Protein AF-A0A9E2V1C9-F1 (afdb_monomer)

Mean predicted aligned error: 8.54 Å

Sequence (143 aa):
TAHLMVFYSFIGLFIVTNIFFVVLYVFQIHGPYSQLNPVKWLANVSGVALIIGSILMIKNRMARTDQSTSYKDLYLLGLVLGLGLTGMLTEMTRLAGAAGLSYILYFVHLVFVFNLFAFLPFSKLAHLVYRTVAMAYAEYANR

Structure (mmCIF, N/CA/C/O backbone):
data_AF-A0A9E2V1C9-F1
#
_entry.id   AF-A0A9E2V1C9-F1
#
loop_
_atom_site.group_PDB
_atom_site.id
_atom_site.type_symbol
_atom_site.label_atom_id
_atom_site.label_alt_id
_atom_site.label_comp_id
_atom_site.label_asym_id
_atom_site.label_entity_id
_atom_site.label_seq_id
_atom_site.pdbx_PDB_ins_code
_atom_site.Cartn_x
_atom_site.Cartn_y
_atom_site.Cartn_z
_atom_site.occupancy
_atom_site.B_iso_or_equiv
_atom_site.auth_seq_id
_atom_site.auth_comp_id
_atom_site.auth_asym_id
_atom_site.auth_atom_id
_atom_site.pdbx_PDB_model_num
ATOM 1 N N . THR A 1 1 ? -18.806 -2.940 7.109 1.00 64.94 1 THR A N 1
ATOM 2 C CA . THR A 1 1 ? -18.498 -2.718 5.679 1.00 64.94 1 THR A CA 1
ATOM 3 C C . THR A 1 1 ? -17.095 -2.150 5.475 1.00 64.94 1 THR A C 1
ATOM 5 O O . THR A 1 1 ? -16.290 -2.844 4.876 1.00 64.94 1 THR A O 1
ATOM 8 N N . ALA A 1 2 ? -16.738 -0.984 6.036 1.00 74.19 2 ALA A N 1
ATOM 9 C CA . ALA A 1 2 ? -15.405 -0.369 5.857 1.00 74.19 2 ALA A CA 1
ATOM 10 C C . ALA A 1 2 ? -14.214 -1.259 6.290 1.00 74.19 2 ALA A C 1
ATOM 12 O O . ALA A 1 2 ? -13.221 -1.346 5.580 1.00 74.19 2 ALA A O 1
ATOM 13 N N . HIS A 1 3 ? -14.348 -1.996 7.400 1.00 75.31 3 HIS A N 1
ATOM 14 C CA . HIS A 1 3 ? -13.335 -2.965 7.842 1.00 75.31 3 HIS A CA 1
ATOM 15 C C . HIS A 1 3 ? -13.052 -4.073 6.812 1.00 75.31 3 HIS A C 1
ATOM 17 O O . HIS A 1 3 ? -11.898 -4.431 6.601 1.00 75.31 3 HIS A O 1
ATOM 23 N N . LEU A 1 4 ? -14.095 -4.606 6.165 1.00 78.56 4 LEU A N 1
ATOM 24 C CA . LEU A 1 4 ? -13.952 -5.657 5.151 1.00 78.56 4 LEU A CA 1
ATOM 25 C C . LEU A 1 4 ? -13.293 -5.114 3.882 1.00 78.56 4 LEU A C 1
ATOM 27 O O . LEU A 1 4 ? -12.480 -5.804 3.283 1.00 78.56 4 LEU A O 1
ATOM 31 N N . MET A 1 5 ? -13.592 -3.867 3.509 1.00 82.44 5 MET A N 1
ATOM 32 C CA . MET A 1 5 ? -12.944 -3.200 2.378 1.00 82.44 5 MET A CA 1
ATOM 33 C C . MET A 1 5 ? -11.428 -3.099 2.591 1.00 82.44 5 MET A C 1
ATOM 35 O O . MET A 1 5 ? -10.671 -3.528 1.729 1.00 82.44 5 MET A O 1
ATOM 39 N N . VAL A 1 6 ? -10.984 -2.640 3.768 1.00 84.06 6 VAL A N 1
ATOM 40 C CA . VAL A 1 6 ? -9.551 -2.593 4.116 1.00 84.06 6 VAL A CA 1
ATOM 41 C C . VAL A 1 6 ? -8.929 -3.993 4.115 1.00 84.06 6 VAL A C 1
ATOM 43 O O . VAL A 1 6 ? -7.837 -4.179 3.585 1.00 84.06 6 VAL A O 1
ATOM 46 N N . PHE A 1 7 ? -9.627 -4.993 4.660 1.00 82.44 7 PHE A N 1
ATOM 47 C CA . PHE A 1 7 ? -9.146 -6.376 4.692 1.00 82.44 7 PHE A CA 1
ATOM 48 C C . PHE A 1 7 ? -8.938 -6.968 3.288 1.00 82.44 7 PHE A C 1
ATOM 50 O O . PHE A 1 7 ? -7.858 -7.480 2.993 1.00 82.44 7 PHE A O 1
ATOM 57 N N . TYR A 1 8 ? -9.928 -6.853 2.399 1.00 84.19 8 TYR A N 1
ATOM 58 C CA . TYR A 1 8 ? -9.803 -7.343 1.024 1.00 84.19 8 TYR A CA 1
ATOM 59 C C . TYR A 1 8 ? -8.768 -6.559 0.217 1.00 84.19 8 TYR A C 1
ATOM 61 O O . TYR A 1 8 ? -8.034 -7.162 -0.564 1.00 84.19 8 TYR A O 1
ATOM 69 N N . SER A 1 9 ? -8.638 -5.250 0.450 1.00 87.00 9 SER A N 1
ATOM 70 C CA . SER A 1 9 ? -7.554 -4.452 -0.125 1.00 87.00 9 SER A CA 1
ATOM 71 C C . SER A 1 9 ? -6.175 -4.970 0.272 1.00 87.00 9 SER A C 1
ATOM 73 O O . SER A 1 9 ? -5.302 -5.077 -0.586 1.00 87.00 9 SER A O 1
ATOM 75 N N . PHE A 1 10 ? -5.971 -5.332 1.543 1.00 84.56 10 PHE A N 1
ATOM 76 C CA . PHE A 1 10 ? -4.707 -5.919 1.993 1.00 84.56 10 PHE A CA 1
ATOM 77 C C . PHE A 1 10 ? -4.407 -7.249 1.308 1.00 84.56 10 PHE A C 1
ATOM 79 O O . PHE A 1 10 ? -3.278 -7.458 0.873 1.00 84.56 10 PHE A O 1
ATOM 86 N N . ILE A 1 11 ? -5.406 -8.123 1.170 1.00 86.62 11 ILE A N 1
ATOM 87 C CA . ILE A 1 11 ? -5.241 -9.400 0.463 1.00 86.62 11 ILE A CA 1
ATOM 88 C C . ILE A 1 11 ? -4.879 -9.152 -1.006 1.00 86.62 11 ILE A C 1
ATOM 90 O O . ILE A 1 11 ? -3.919 -9.738 -1.504 1.00 86.62 11 ILE A O 1
ATOM 94 N N . GLY A 1 12 ? -5.598 -8.256 -1.688 1.00 86.50 12 GLY A N 1
ATOM 95 C CA . GLY A 1 12 ? -5.327 -7.908 -3.084 1.00 86.50 12 GLY A CA 1
ATOM 96 C C . GLY A 1 12 ? -3.914 -7.355 -3.284 1.00 86.50 12 GLY A C 1
ATOM 97 O O . GLY A 1 12 ? -3.170 -7.849 -4.129 1.00 86.50 12 GLY A O 1
ATOM 98 N N . LEU A 1 13 ? -3.500 -6.390 -2.456 1.00 87.38 13 LEU A N 1
ATOM 99 C CA . LEU A 1 13 ? -2.154 -5.804 -2.503 1.00 87.38 13 LEU A CA 1
ATOM 100 C C . LEU A 1 13 ? -1.055 -6.815 -2.145 1.00 87.38 13 LEU A C 1
ATOM 102 O O . LEU A 1 13 ? 0.027 -6.780 -2.737 1.00 87.38 13 LEU A O 1
ATOM 106 N N . PHE A 1 14 ? -1.329 -7.740 -1.221 1.00 86.81 14 PHE A N 1
ATOM 107 C CA . PHE A 1 14 ? -0.407 -8.821 -0.879 1.00 86.81 14 PHE A CA 1
ATOM 108 C C . PHE A 1 14 ? -0.208 -9.774 -2.061 1.00 86.81 14 PHE A C 1
ATOM 110 O O . PHE A 1 14 ? 0.933 -10.073 -2.417 1.00 86.81 14 PHE A O 1
ATOM 117 N N . ILE A 1 15 ? -1.289 -10.202 -2.720 1.00 89.19 15 ILE A N 1
ATOM 118 C CA . ILE A 1 15 ? -1.219 -11.060 -3.912 1.00 89.19 15 ILE A CA 1
ATOM 119 C C . ILE A 1 15 ? -0.412 -10.371 -5.014 1.00 89.19 15 ILE A C 1
ATOM 121 O O . ILE A 1 15 ? 0.514 -10.968 -5.559 1.00 89.19 15 ILE A O 1
ATOM 125 N N . VAL A 1 16 ? -0.709 -9.102 -5.306 1.00 89.62 16 VAL A N 1
ATOM 126 C CA . VAL A 1 16 ? 0.001 -8.349 -6.348 1.00 89.62 16 VAL A CA 1
ATOM 127 C C . VAL A 1 16 ? 1.498 -8.238 -6.042 1.00 89.62 16 VAL A C 1
ATOM 129 O O . VAL A 1 16 ? 2.321 -8.489 -6.923 1.00 89.62 16 VAL A O 1
ATOM 132 N N . THR A 1 17 ? 1.861 -7.929 -4.794 1.00 87.25 17 THR A N 1
ATOM 133 C CA . THR A 1 17 ? 3.269 -7.854 -4.371 1.00 87.25 17 THR A CA 1
ATOM 134 C C . THR A 1 17 ? 3.989 -9.188 -4.576 1.00 87.25 17 THR A C 1
ATOM 136 O O . THR A 1 17 ? 5.089 -9.206 -5.125 1.00 87.25 17 THR A O 1
ATOM 139 N N . ASN A 1 18 ? 3.364 -10.310 -4.204 1.00 86.88 18 ASN A N 1
ATOM 140 C CA . ASN A 1 18 ? 3.955 -11.639 -4.385 1.00 86.88 18 ASN A CA 1
ATOM 141 C C . ASN A 1 18 ? 4.101 -12.017 -5.865 1.00 86.88 18 ASN A C 1
ATOM 143 O O . ASN A 1 18 ? 5.130 -12.566 -6.252 1.00 86.88 18 ASN A O 1
ATOM 147 N N . ILE A 1 19 ? 3.117 -11.688 -6.708 1.00 87.69 19 ILE A N 1
ATOM 148 C CA . ILE A 1 19 ? 3.214 -11.923 -8.155 1.00 87.69 19 ILE A CA 1
ATOM 149 C C . ILE A 1 19 ? 4.409 -11.158 -8.728 1.00 87.69 19 ILE A C 1
ATOM 151 O O . ILE A 1 19 ? 5.246 -11.756 -9.399 1.00 87.69 19 ILE A O 1
ATOM 155 N N . PHE A 1 20 ? 4.538 -9.859 -8.437 1.00 85.75 20 PHE A N 1
ATOM 156 C CA . PHE A 1 20 ? 5.672 -9.075 -8.935 1.00 85.75 20 PHE A CA 1
ATOM 157 C C . PHE A 1 20 ? 7.011 -9.529 -8.358 1.00 85.75 20 PHE A C 1
ATOM 159 O O . PHE A 1 20 ? 8.009 -9.488 -9.073 1.00 85.75 20 PHE A O 1
ATOM 166 N N . PHE A 1 21 ? 7.039 -10.002 -7.111 1.00 85.94 21 PHE A N 1
ATOM 167 C CA . PHE A 1 21 ? 8.231 -10.601 -6.519 1.00 85.94 21 PHE A CA 1
ATOM 168 C C . PHE A 1 21 ? 8.677 -11.841 -7.305 1.00 85.94 21 PHE A C 1
ATOM 170 O O . PHE A 1 21 ? 9.831 -11.926 -7.718 1.00 85.94 21 PHE A O 1
ATOM 177 N N . VAL A 1 22 ? 7.760 -12.770 -7.589 1.00 87.00 22 VAL A N 1
ATOM 178 C CA . VAL A 1 22 ? 8.062 -13.970 -8.385 1.00 87.00 22 VAL A CA 1
ATOM 179 C C . VAL A 1 22 ? 8.474 -13.595 -9.810 1.00 87.00 22 VAL A C 1
ATOM 181 O O . VAL A 1 22 ? 9.468 -14.106 -10.317 1.00 87.00 22 VAL A O 1
ATOM 184 N N . VAL A 1 23 ? 7.766 -12.673 -10.462 1.00 86.94 23 VAL A N 1
ATOM 185 C CA . VAL A 1 23 ? 8.097 -12.238 -11.830 1.00 86.94 23 VAL A CA 1
ATOM 186 C C . VAL A 1 23 ? 9.486 -11.596 -11.904 1.00 86.94 23 VAL A C 1
ATOM 188 O O . VAL A 1 23 ? 10.243 -11.875 -12.835 1.00 86.94 23 VAL A O 1
ATOM 191 N N . LEU A 1 24 ? 9.854 -10.794 -10.905 1.00 86.56 24 LEU A N 1
ATOM 192 C CA . LEU A 1 24 ? 11.145 -10.115 -10.876 1.00 86.56 24 LEU A CA 1
ATOM 193 C C . LEU A 1 24 ? 12.292 -11.071 -10.528 1.00 86.56 24 LEU A C 1
ATOM 195 O O . LEU A 1 24 ? 13.303 -11.071 -11.219 1.00 86.56 24 LEU A O 1
ATOM 199 N N . TYR A 1 25 ? 12.145 -11.903 -9.493 1.00 85.12 25 TYR A N 1
ATOM 200 C CA . TYR A 1 25 ? 13.244 -12.742 -8.998 1.00 85.12 25 TYR A CA 1
ATOM 201 C C . TYR A 1 25 ? 13.320 -14.130 -9.642 1.00 85.12 25 TYR A C 1
ATOM 203 O O . TYR A 1 25 ? 14.417 -14.659 -9.801 1.00 85.12 25 TYR A O 1
ATOM 211 N N . VAL A 1 26 ? 12.195 -14.730 -10.035 1.00 88.12 26 VAL A N 1
ATOM 212 C CA . VAL A 1 26 ? 12.178 -16.063 -10.667 1.00 88.12 26 VAL A CA 1
ATOM 213 C C . VAL A 1 26 ? 12.262 -15.935 -12.181 1.00 88.12 26 VAL A C 1
ATOM 215 O O . VAL A 1 26 ? 13.120 -16.550 -12.804 1.00 88.12 26 VAL A O 1
ATOM 218 N N . PHE A 1 27 ? 11.401 -15.106 -12.774 1.00 84.81 27 PHE A N 1
ATOM 219 C CA . PHE A 1 27 ? 11.349 -14.946 -14.230 1.00 84.81 27 PHE A CA 1
ATOM 220 C C . PHE A 1 27 ? 12.323 -13.890 -14.768 1.00 84.81 27 PHE A C 1
ATOM 222 O O . PHE A 1 27 ? 12.471 -13.783 -15.982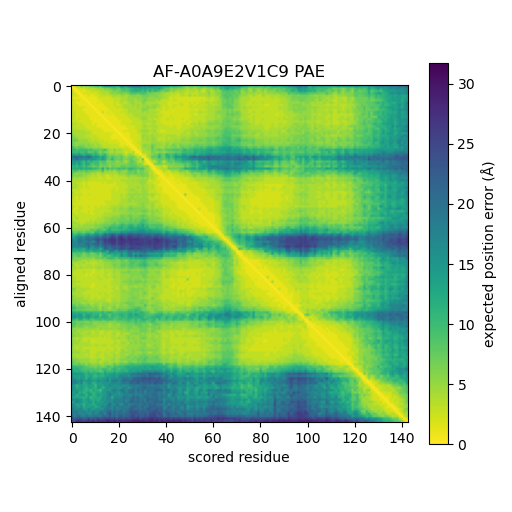 1.00 84.81 27 PHE A O 1
ATOM 229 N N . GLN A 1 28 ? 13.000 -13.132 -13.893 1.00 85.62 28 GLN A N 1
ATOM 230 C CA . GLN A 1 28 ? 13.991 -12.109 -14.265 1.00 85.62 28 GLN A CA 1
ATOM 231 C C . GLN A 1 28 ? 13.434 -11.041 -15.226 1.00 85.62 28 GLN A C 1
ATOM 233 O O . GLN A 1 28 ? 14.176 -10.384 -15.963 1.00 85.62 28 GLN A O 1
ATOM 238 N N . ILE A 1 29 ? 12.113 -10.835 -15.216 1.00 82.69 29 ILE A N 1
ATOM 239 C CA . ILE A 1 29 ? 11.460 -9.800 -16.016 1.00 82.69 29 ILE A CA 1
ATOM 240 C C . ILE A 1 29 ? 11.519 -8.513 -15.203 1.00 82.69 29 ILE A C 1
ATOM 242 O O . ILE A 1 29 ? 10.804 -8.332 -14.220 1.00 82.69 29 ILE A O 1
ATOM 246 N N . HIS A 1 30 ? 12.409 -7.617 -15.609 1.00 77.69 30 HIS A N 1
ATOM 247 C CA . HIS A 1 30 ? 12.607 -6.345 -14.934 1.00 77.69 30 HIS A CA 1
ATOM 248 C C . HIS A 1 30 ? 11.574 -5.321 -15.420 1.00 77.69 30 HIS A C 1
ATOM 250 O O . HIS A 1 30 ? 11.181 -5.305 -16.587 1.00 77.69 30 HIS A O 1
ATOM 256 N N . GLY A 1 31 ? 11.116 -4.456 -14.510 1.00 67.50 31 GLY A N 1
ATOM 257 C CA . GLY A 1 31 ? 10.256 -3.330 -14.872 1.00 67.50 31 GLY A CA 1
ATOM 258 C C . GLY A 1 31 ? 10.968 -2.353 -15.823 1.00 67.50 31 GLY A C 1
ATOM 259 O O . GLY A 1 31 ? 12.197 -2.334 -15.868 1.00 67.50 31 GLY A O 1
ATOM 260 N N . PRO A 1 32 ? 10.226 -1.496 -16.548 1.00 67.88 32 PRO A N 1
ATOM 261 C CA . PRO A 1 32 ? 8.853 -1.076 -16.265 1.00 67.88 32 PRO A CA 1
ATOM 262 C C . PRO A 1 32 ? 7.773 -1.960 -16.909 1.00 67.88 32 PRO A C 1
ATOM 264 O O . PRO A 1 32 ? 7.689 -2.094 -18.125 1.00 67.88 32 PRO A O 1
ATOM 267 N N . TYR A 1 33 ? 6.867 -2.493 -16.085 1.00 73.81 33 TYR A N 1
ATOM 268 C CA . TYR A 1 33 ? 5.691 -3.215 -16.573 1.00 73.81 33 TYR A CA 1
ATOM 269 C C . TYR A 1 33 ? 4.690 -2.269 -17.246 1.00 73.81 33 TYR A C 1
ATOM 271 O O . TYR A 1 33 ? 4.463 -1.149 -16.774 1.00 73.81 33 TYR A O 1
ATOM 279 N N . SER A 1 34 ? 4.057 -2.748 -18.321 1.00 80.12 34 SER A N 1
ATOM 280 C CA . SER A 1 34 ? 2.992 -2.023 -19.020 1.00 80.12 34 SER A CA 1
ATOM 281 C C . SER A 1 34 ? 1.849 -1.644 -18.074 1.00 80.12 34 SER A C 1
ATOM 283 O O . SER A 1 34 ? 1.458 -2.421 -17.201 1.00 80.12 34 SER A O 1
ATOM 285 N N . GLN A 1 35 ? 1.270 -0.460 -18.284 1.00 73.56 35 GLN A N 1
ATOM 286 C CA . GLN A 1 35 ? 0.089 0.004 -17.544 1.00 73.56 35 GLN A CA 1
ATOM 287 C C . GLN A 1 35 ? -1.171 -0.809 -17.847 1.00 73.56 35 GLN A C 1
ATOM 289 O O . GLN A 1 35 ? -2.113 -0.810 -17.062 1.00 73.56 35 GLN A O 1
ATOM 294 N N . LEU A 1 36 ? -1.171 -1.539 -18.963 1.00 76.19 36 LEU A N 1
ATOM 295 C CA . LEU A 1 36 ? -2.252 -2.443 -19.347 1.00 76.19 36 LEU A CA 1
ATOM 296 C C . LEU A 1 36 ? -2.159 -3.807 -18.653 1.00 76.19 36 LEU A C 1
ATOM 298 O O . LEU A 1 36 ? -2.995 -4.672 -18.893 1.00 76.19 36 LEU A O 1
ATOM 302 N N . ASN A 1 37 ? -1.145 -4.032 -17.812 1.00 80.31 37 ASN A N 1
ATOM 303 C CA . ASN A 1 37 ? -1.027 -5.290 -17.094 1.00 80.31 37 ASN A CA 1
ATOM 304 C C . ASN A 1 37 ? -2.212 -5.439 -16.110 1.00 80.31 37 ASN A C 1
ATOM 306 O O . ASN A 1 37 ? -2.395 -4.574 -15.247 1.00 80.31 37 ASN A O 1
ATOM 310 N N . PRO A 1 38 ? -2.992 -6.533 -16.179 1.00 83.31 38 PRO A N 1
ATOM 311 C CA . PRO A 1 38 ? -4.153 -6.736 -15.309 1.00 83.31 38 PRO A CA 1
ATOM 312 C C . PRO A 1 38 ? -3.783 -6.757 -13.817 1.00 83.31 38 PRO A C 1
ATOM 314 O O . PRO A 1 38 ? -4.562 -6.320 -12.972 1.00 83.31 38 PRO A O 1
ATOM 317 N N . VAL A 1 39 ? -2.563 -7.185 -13.480 1.00 86.25 39 VAL A N 1
ATOM 318 C CA . VAL A 1 39 ? -2.048 -7.191 -12.102 1.00 86.25 39 VAL A CA 1
ATOM 319 C C . VAL A 1 39 ? -1.864 -5.761 -11.579 1.00 86.25 39 VAL A C 1
ATOM 321 O O . VAL A 1 39 ? -2.115 -5.490 -10.406 1.00 86.25 39 VAL A O 1
ATOM 324 N N . LYS A 1 40 ? -1.503 -4.808 -12.450 1.00 85.50 40 LYS A N 1
ATOM 325 C CA . LYS A 1 40 ? -1.447 -3.384 -12.090 1.00 85.50 40 LYS A CA 1
ATOM 326 C C . LYS A 1 40 ? -2.830 -2.789 -11.851 1.00 85.50 40 LYS A C 1
ATOM 328 O O . LYS A 1 40 ? -2.999 -1.991 -10.939 1.00 85.50 40 LYS A O 1
ATOM 333 N N . TRP A 1 41 ? -3.831 -3.194 -12.626 1.00 87.94 41 TRP A N 1
ATOM 334 C CA . TRP A 1 41 ? -5.207 -2.750 -12.398 1.00 87.94 41 TRP A CA 1
ATOM 335 C C . TRP A 1 41 ? -5.718 -3.237 -11.046 1.00 87.94 41 TRP A C 1
ATOM 337 O O . TRP A 1 41 ? -6.301 -2.460 -10.290 1.00 87.94 41 TRP A O 1
ATOM 347 N N . LEU A 1 42 ? -5.415 -4.491 -10.701 1.00 88.88 42 LEU A N 1
ATOM 348 C CA . LEU A 1 42 ? -5.710 -5.030 -9.380 1.00 88.88 42 LEU A CA 1
ATOM 349 C C . LEU A 1 42 ? -5.000 -4.240 -8.269 1.00 88.88 42 LEU A C 1
ATOM 351 O O . LEU A 1 42 ? -5.633 -3.952 -7.250 1.00 88.88 42 LEU A O 1
ATOM 355 N N . ALA A 1 43 ? -3.735 -3.844 -8.466 1.00 88.06 43 ALA A N 1
ATOM 356 C CA . ALA A 1 43 ? -3.019 -2.979 -7.523 1.00 88.06 43 ALA A CA 1
ATOM 357 C C . ALA A 1 43 ? -3.742 -1.646 -7.319 1.00 88.06 43 ALA A C 1
ATOM 359 O O . ALA A 1 43 ? -4.008 -1.269 -6.180 1.00 88.06 43 ALA A O 1
ATOM 360 N N . ASN A 1 44 ? -4.114 -0.971 -8.407 1.00 90.06 44 ASN A N 1
ATOM 361 C CA . ASN A 1 44 ? -4.720 0.359 -8.356 1.00 90.06 44 ASN A CA 1
ATOM 362 C C . ASN A 1 44 ? -6.094 0.317 -7.686 1.00 90.06 44 ASN A C 1
ATOM 364 O O . ASN A 1 44 ? -6.375 1.121 -6.797 1.00 90.06 44 ASN A O 1
ATOM 368 N N . VAL A 1 45 ? -6.932 -0.658 -8.050 1.00 92.06 45 VAL A N 1
ATOM 369 C CA . VAL A 1 45 ? -8.246 -0.857 -7.420 1.00 92.06 45 VAL A CA 1
ATOM 370 C C . VAL A 1 45 ? -8.085 -1.162 -5.930 1.00 92.06 45 VAL A C 1
ATOM 372 O O . VAL A 1 45 ? -8.751 -0.542 -5.099 1.00 92.06 45 VAL A O 1
ATOM 375 N N . SER A 1 46 ? -7.169 -2.067 -5.575 1.00 89.75 46 SER A N 1
ATOM 376 C CA . SER A 1 46 ? -6.938 -2.449 -4.178 1.00 89.75 46 SER A CA 1
ATOM 377 C C . SER A 1 46 ? -6.367 -1.292 -3.355 1.00 89.75 46 SER A C 1
ATOM 379 O O . SER A 1 46 ? -6.798 -1.091 -2.218 1.00 89.75 46 SER A O 1
ATOM 381 N N . GLY A 1 47 ? -5.456 -0.502 -3.930 1.00 89.06 47 GLY A N 1
ATOM 382 C CA . GLY A 1 47 ? -4.848 0.680 -3.315 1.00 89.06 47 GLY A CA 1
ATOM 383 C C . GLY A 1 47 ? -5.856 1.801 -3.069 1.00 89.06 47 GLY A C 1
ATOM 384 O O . GLY A 1 47 ? -5.934 2.326 -1.958 1.00 89.06 47 GLY A O 1
ATOM 385 N N . VAL A 1 48 ? -6.703 2.114 -4.053 1.00 91.44 48 VAL A N 1
ATOM 386 C CA . VAL A 1 48 ? -7.788 3.097 -3.884 1.00 91.44 48 VAL A CA 1
ATOM 387 C C . VAL A 1 48 ? -8.786 2.629 -2.824 1.00 91.44 48 VAL A C 1
ATOM 389 O O . VAL A 1 48 ? -9.143 3.398 -1.928 1.00 91.44 48 VAL A O 1
ATOM 392 N N . ALA A 1 49 ? -9.189 1.357 -2.864 1.00 91.00 49 ALA A N 1
ATOM 393 C CA . ALA A 1 49 ? -10.072 0.783 -1.853 1.00 91.00 49 ALA A CA 1
ATOM 394 C C . ALA A 1 49 ? -9.442 0.800 -0.444 1.00 91.00 49 ALA A C 1
ATOM 396 O O . ALA A 1 49 ? -10.156 1.030 0.535 1.00 91.00 49 ALA A O 1
ATOM 397 N N . LEU A 1 50 ? -8.113 0.657 -0.329 1.00 89.75 50 LEU A N 1
ATOM 398 C CA . LEU A 1 50 ? -7.403 0.740 0.950 1.00 89.75 50 LEU A CA 1
ATOM 399 C C . LEU A 1 50 ? -7.492 2.153 1.535 1.00 89.75 50 LEU A C 1
ATOM 401 O O . LEU A 1 50 ? -7.790 2.314 2.720 1.00 89.75 50 LEU A O 1
ATOM 405 N N . ILE A 1 51 ? -7.262 3.172 0.703 1.00 90.50 51 ILE A N 1
ATOM 406 C CA . ILE A 1 51 ? -7.311 4.582 1.110 1.00 90.50 51 ILE A CA 1
ATOM 407 C C . ILE A 1 51 ? -8.733 4.948 1.547 1.00 90.50 51 ILE A C 1
ATOM 409 O O . ILE A 1 51 ? -8.927 5.442 2.659 1.00 90.50 51 ILE A O 1
ATOM 413 N N . ILE A 1 52 ? -9.738 4.648 0.719 1.00 89.69 52 ILE A N 1
ATOM 414 C CA . ILE A 1 52 ? -11.145 4.948 1.023 1.00 89.69 52 ILE A CA 1
ATOM 415 C C . ILE A 1 52 ? -11.597 4.202 2.284 1.00 89.69 52 ILE A C 1
ATOM 417 O O . ILE A 1 52 ? -12.175 4.811 3.188 1.00 89.69 52 ILE A O 1
ATOM 421 N N . GLY A 1 53 ? -11.302 2.903 2.379 1.00 86.50 53 GLY A N 1
ATOM 422 C CA . GLY A 1 53 ? -11.652 2.085 3.537 1.00 86.50 53 GLY A CA 1
ATOM 423 C C . GLY A 1 53 ? -11.030 2.618 4.830 1.00 86.50 53 GLY A C 1
ATOM 424 O O . GLY A 1 53 ? -11.721 2.720 5.846 1.00 86.50 53 GLY A O 1
ATOM 425 N N . SER A 1 54 ? -9.764 3.039 4.778 1.00 85.94 54 SER A N 1
ATOM 426 C CA . SER A 1 54 ? -9.046 3.598 5.930 1.00 85.94 54 SER A CA 1
ATOM 427 C C 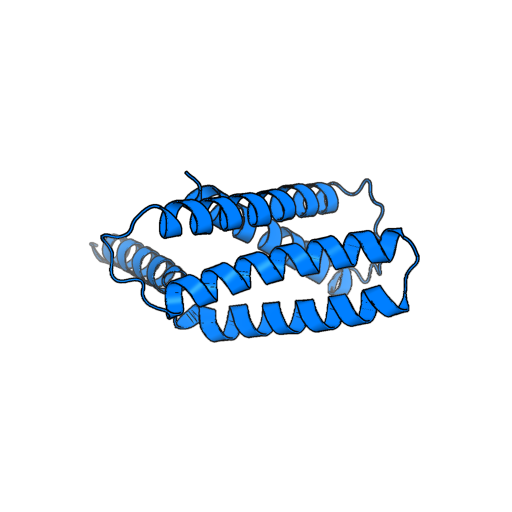. SER A 1 54 ? -9.620 4.946 6.363 1.00 85.94 54 SER A C 1
ATOM 429 O O . SER A 1 54 ? -9.876 5.146 7.551 1.00 85.94 54 SER A O 1
ATOM 431 N N . ILE A 1 55 ? -9.920 5.844 5.418 1.00 87.06 55 ILE A N 1
ATOM 432 C CA . ILE A 1 55 ? -10.560 7.139 5.711 1.00 87.06 55 ILE A CA 1
ATOM 433 C C . ILE A 1 55 ? -11.935 6.928 6.353 1.00 87.06 55 ILE A C 1
ATOM 435 O O . ILE A 1 55 ? -12.246 7.551 7.370 1.00 87.06 55 ILE A O 1
ATOM 439 N N . LEU A 1 56 ? -12.759 6.032 5.801 1.00 86.06 56 LEU A N 1
ATOM 440 C CA . LEU A 1 56 ? -14.077 5.721 6.358 1.00 86.06 56 LEU A CA 1
ATOM 441 C C . LEU A 1 56 ? -13.977 5.136 7.770 1.00 86.06 56 LEU A C 1
ATOM 443 O O . LEU A 1 56 ? -14.781 5.486 8.634 1.00 86.06 56 LEU A O 1
ATOM 447 N N . MET A 1 57 ? -12.986 4.282 8.035 1.00 83.81 57 MET A N 1
ATOM 448 C CA . MET A 1 57 ? -12.744 3.759 9.380 1.00 83.81 57 MET A CA 1
ATOM 449 C C . MET A 1 57 ? -12.332 4.858 10.367 1.00 83.81 57 MET A C 1
ATOM 451 O O . MET A 1 57 ? -12.832 4.860 11.493 1.00 83.81 57 MET A O 1
ATOM 455 N N . ILE A 1 58 ? -11.480 5.804 9.955 1.00 83.06 58 ILE A N 1
ATOM 456 C CA . ILE A 1 58 ? -11.077 6.944 10.794 1.00 83.06 58 ILE A CA 1
ATOM 457 C C . ILE A 1 58 ? -12.296 7.822 11.100 1.00 83.06 58 ILE A C 1
ATOM 459 O O . ILE A 1 58 ? -12.569 8.095 12.268 1.00 83.06 58 ILE A O 1
ATOM 463 N N . LYS A 1 59 ? -13.086 8.191 10.081 1.00 83.00 59 LYS A N 1
ATOM 464 C CA . LYS A 1 59 ? -14.297 9.015 10.255 1.00 83.00 59 LYS A CA 1
ATOM 465 C C . LYS A 1 59 ? -15.321 8.353 11.177 1.00 83.00 59 LYS A C 1
ATOM 467 O O . LYS A 1 59 ? -15.811 8.994 12.102 1.00 83.00 59 LYS A O 1
ATOM 472 N N . ASN A 1 60 ? -15.611 7.068 10.967 1.00 81.56 60 ASN A N 1
ATOM 473 C CA . ASN A 1 60 ? -16.559 6.325 11.804 1.00 81.56 60 ASN A CA 1
ATOM 474 C C . ASN A 1 60 ? -16.096 6.217 13.260 1.00 81.56 60 ASN A C 1
ATOM 476 O O . ASN A 1 60 ? -16.927 6.158 14.164 1.00 81.56 60 ASN A O 1
ATOM 480 N N . ARG A 1 61 ? -14.779 6.186 13.490 1.00 76.25 61 ARG A N 1
ATOM 481 C CA . ARG A 1 61 ? -14.202 6.142 14.833 1.00 76.25 61 ARG A CA 1
ATOM 482 C C . ARG A 1 61 ? -14.232 7.512 15.511 1.00 76.25 61 ARG A C 1
ATOM 484 O O . ARG A 1 61 ? -14.587 7.573 16.678 1.00 76.25 61 ARG A O 1
ATOM 491 N N . MET A 1 62 ? -13.949 8.597 14.789 1.00 74.69 62 MET A N 1
ATOM 492 C CA . MET A 1 62 ? -14.065 9.966 15.317 1.00 74.69 62 MET A CA 1
ATOM 493 C C . MET A 1 62 ? -15.510 10.356 15.655 1.00 74.69 62 MET A C 1
ATOM 495 O O . MET A 1 62 ? -15.732 11.146 16.564 1.00 74.69 62 MET A O 1
ATOM 499 N N . ALA A 1 63 ? -16.492 9.790 14.950 1.00 77.25 63 ALA A N 1
ATOM 500 C CA . ALA A 1 63 ? -17.910 10.033 15.207 1.00 77.25 63 ALA A CA 1
ATOM 501 C C . ALA A 1 63 ? -18.454 9.316 16.460 1.00 77.25 63 ALA A C 1
ATOM 503 O O . ALA A 1 63 ? -19.572 9.598 16.879 1.00 77.25 63 ALA A O 1
ATOM 504 N N . ARG A 1 64 ? -17.705 8.372 17.047 1.00 66.19 64 ARG A N 1
ATOM 505 C CA . ARG A 1 64 ? -18.117 7.626 18.244 1.00 66.19 64 ARG A CA 1
ATOM 506 C C . ARG A 1 64 ? -17.271 8.057 19.440 1.00 66.19 64 ARG A C 1
ATOM 508 O O . ARG A 1 64 ? -16.161 7.569 19.620 1.00 66.19 64 ARG A O 1
ATOM 515 N N . THR A 1 65 ? -17.814 8.951 20.261 1.00 58.75 65 THR A N 1
ATOM 516 C CA . THR A 1 65 ? -17.173 9.488 21.475 1.00 58.75 65 THR A CA 1
ATOM 517 C C . THR A 1 65 ? -17.194 8.525 22.668 1.00 58.75 65 THR A C 1
ATOM 519 O O . THR A 1 65 ? -16.413 8.695 23.597 1.00 58.75 65 THR A O 1
ATOM 522 N N . ASP A 1 66 ? -18.037 7.489 22.628 1.00 54.75 66 ASP A N 1
ATOM 523 C CA . ASP A 1 66 ? -18.346 6.631 23.789 1.00 54.75 66 ASP A CA 1
ATOM 524 C C . ASP A 1 66 ? -17.369 5.462 24.008 1.00 54.75 66 ASP A C 1
ATOM 526 O O . ASP A 1 66 ? -17.565 4.627 24.889 1.00 54.75 66 ASP A O 1
ATOM 530 N N . GLN A 1 67 ? -16.325 5.341 23.187 1.00 56.81 67 GLN A N 1
ATOM 531 C CA . GLN A 1 67 ? -15.368 4.233 23.248 1.00 56.81 67 GLN A CA 1
ATOM 532 C C . GLN A 1 67 ? -13.976 4.779 23.566 1.00 56.81 67 GLN A C 1
ATOM 534 O O . GLN A 1 67 ? -13.448 5.615 22.827 1.00 56.81 67 GLN A O 1
ATOM 539 N N . SER A 1 68 ? -13.348 4.276 24.635 1.00 52.28 68 SER A N 1
ATOM 540 C CA . SER A 1 68 ? -11.961 4.607 24.963 1.00 52.28 68 SER A CA 1
ATOM 541 C C . SER A 1 68 ? -11.059 4.176 23.806 1.00 52.28 68 SER A C 1
ATOM 543 O O . SER A 1 68 ? -10.848 2.996 23.513 1.00 52.28 68 SER A O 1
ATOM 545 N N . THR A 1 69 ? -10.572 5.158 23.055 1.00 56.06 69 THR A N 1
ATOM 546 C CA . THR A 1 69 ? -9.778 4.869 21.870 1.00 56.06 69 THR A CA 1
ATOM 547 C C . THR A 1 69 ? -8.375 4.485 22.308 1.00 56.06 69 THR A C 1
ATOM 549 O O . THR A 1 69 ? -7.599 5.323 22.758 1.00 56.06 69 THR A O 1
ATOM 552 N N . SER A 1 70 ? -8.034 3.202 22.171 1.00 61.53 70 SER A N 1
ATOM 553 C CA . SER A 1 70 ? -6.651 2.769 22.346 1.00 61.53 70 SER A CA 1
ATOM 554 C C . SER A 1 70 ? -5.787 3.452 21.286 1.00 61.53 70 SER A C 1
ATOM 556 O O . SER A 1 70 ? -6.026 3.293 20.089 1.00 61.53 70 SER A O 1
ATOM 558 N N . TYR A 1 71 ? -4.776 4.205 21.720 1.00 61.62 71 TYR A N 1
ATOM 559 C CA . TYR A 1 71 ? -3.860 4.951 20.847 1.00 61.62 71 TYR A CA 1
ATOM 560 C C . TYR A 1 71 ? -3.237 4.061 19.753 1.00 61.62 71 TYR A C 1
ATOM 562 O O . TYR A 1 71 ? -3.027 4.490 18.620 1.00 61.62 71 TYR A O 1
ATOM 570 N N . LYS A 1 72 ? -3.030 2.778 20.074 1.00 63.09 72 LYS A N 1
ATOM 571 C CA . LYS A 1 72 ? -2.496 1.753 19.168 1.00 63.09 72 LYS A CA 1
ATOM 572 C C . LYS A 1 72 ? -3.412 1.476 17.969 1.00 63.09 72 LYS A C 1
ATOM 574 O O . LYS A 1 72 ? -2.917 1.276 16.864 1.00 63.09 72 LYS A O 1
ATOM 579 N N . ASP A 1 73 ? -4.733 1.513 18.163 1.00 68.44 73 ASP A N 1
ATOM 580 C CA . ASP A 1 73 ? -5.708 1.292 17.086 1.00 68.44 73 ASP A CA 1
ATOM 581 C C . ASP A 1 73 ? -5.704 2.460 16.083 1.00 68.44 73 ASP A C 1
ATOM 583 O O . ASP A 1 73 ? -5.797 2.232 14.878 1.00 68.44 73 ASP A O 1
ATOM 587 N N . LEU A 1 74 ? -5.587 3.706 16.565 1.00 75.62 74 LEU A N 1
ATOM 588 C CA . LEU A 1 74 ? -5.488 4.901 15.713 1.00 75.62 74 LEU A CA 1
ATOM 589 C C . LEU A 1 74 ? -4.158 4.951 14.961 1.00 75.62 74 LEU A C 1
ATOM 591 O O . LEU A 1 74 ? -4.151 5.256 13.770 1.00 75.62 74 LEU A O 1
ATOM 595 N N . TYR A 1 75 ? -3.055 4.620 15.638 1.00 78.94 75 TYR A N 1
ATOM 596 C CA . TYR A 1 75 ? -1.733 4.570 15.018 1.00 78.94 75 TYR A CA 1
ATOM 597 C C . TYR A 1 75 ? -1.692 3.570 13.863 1.00 78.94 75 TYR A C 1
ATOM 599 O O . TYR A 1 75 ? -1.287 3.928 12.760 1.00 78.94 75 TYR A O 1
ATOM 607 N N . LEU A 1 76 ? -2.188 2.346 14.081 1.00 79.50 76 LEU A N 1
ATOM 608 C CA . LEU A 1 76 ? -2.251 1.333 13.030 1.00 79.50 76 LEU A CA 1
ATOM 609 C C . LEU A 1 76 ? -3.103 1.810 11.852 1.00 79.50 76 LEU A C 1
ATOM 611 O O . LEU A 1 76 ? -2.718 1.628 10.704 1.00 79.50 76 LEU A O 1
ATOM 615 N N . LEU A 1 77 ? -4.229 2.472 12.115 1.00 82.06 77 LEU A N 1
ATOM 616 C CA . LEU A 1 77 ? -5.099 2.978 11.058 1.00 82.06 77 LEU A CA 1
ATOM 617 C C . LEU A 1 77 ? -4.454 4.116 10.250 1.00 82.06 77 LEU A C 1
ATOM 619 O O . LEU A 1 77 ? -4.579 4.150 9.025 1.00 82.06 77 LEU A O 1
ATOM 623 N N . GLY A 1 78 ? -3.723 5.007 10.923 1.00 84.44 78 GLY A N 1
ATOM 624 C CA . GLY A 1 78 ? -2.904 6.035 10.281 1.00 84.44 78 GLY A CA 1
ATOM 625 C C . GLY A 1 78 ? -1.767 5.438 9.449 1.00 84.44 78 GLY A C 1
ATOM 626 O O . GLY A 1 78 ? -1.519 5.899 8.338 1.00 84.44 78 GLY A O 1
ATOM 627 N N . LEU A 1 79 ? -1.135 4.369 9.938 1.00 87.06 79 LEU A N 1
ATOM 628 C CA . LEU A 1 79 ? -0.102 3.623 9.220 1.00 87.06 79 LEU A CA 1
ATOM 629 C C . LEU A 1 79 ? -0.664 3.010 7.931 1.00 87.06 79 LEU A C 1
ATOM 631 O O . LEU A 1 79 ? -0.085 3.218 6.870 1.00 87.06 79 LEU A O 1
ATOM 635 N N . VAL A 1 80 ? -1.814 2.325 7.986 1.00 87.69 80 VAL A N 1
ATOM 636 C CA . VAL A 1 80 ? -2.466 1.757 6.788 1.00 87.69 80 VAL A CA 1
ATOM 637 C C . VAL A 1 80 ? -2.800 2.844 5.762 1.00 87.69 80 VAL A C 1
ATOM 639 O O . VAL A 1 80 ? -2.564 2.663 4.565 1.00 87.69 80 VAL A O 1
ATOM 642 N N . LEU A 1 81 ? -3.314 3.988 6.219 1.00 89.69 81 LEU A N 1
ATOM 643 C CA . LEU A 1 81 ? -3.608 5.116 5.339 1.00 89.69 81 LEU A CA 1
ATOM 644 C C . LEU A 1 81 ? -2.330 5.682 4.697 1.00 89.69 81 LEU A C 1
ATOM 646 O O . LEU A 1 81 ? -2.301 5.903 3.486 1.00 89.69 81 LEU A O 1
ATOM 650 N N . GLY A 1 82 ? -1.275 5.886 5.491 1.00 89.62 82 GLY A N 1
ATOM 651 C CA . GLY A 1 82 ? 0.027 6.366 5.024 1.00 89.62 82 GLY A CA 1
ATOM 652 C C . GLY A 1 82 ? 0.684 5.407 4.033 1.00 89.62 82 GLY A C 1
ATOM 653 O O . GLY A 1 82 ? 1.192 5.841 2.999 1.00 89.62 82 GLY A O 1
ATOM 654 N N . LEU A 1 83 ? 0.592 4.102 4.286 1.00 90.50 83 LEU A N 1
ATOM 655 C CA . LEU A 1 83 ? 1.041 3.049 3.381 1.00 90.50 83 LEU A CA 1
ATOM 656 C C . LEU A 1 83 ? 0.335 3.146 2.019 1.00 90.50 83 LEU A C 1
ATOM 658 O O . LEU A 1 83 ? 1.002 3.183 0.986 1.00 90.50 83 LEU A O 1
ATOM 662 N N . GLY A 1 84 ? -1.000 3.237 2.013 1.00 89.38 84 GLY A N 1
ATOM 663 C CA . GLY A 1 84 ? -1.785 3.357 0.782 1.00 89.38 84 GLY A CA 1
ATOM 664 C C . GLY A 1 84 ? -1.483 4.640 0.003 1.00 89.38 84 GLY A C 1
ATOM 665 O O . GLY A 1 84 ? -1.244 4.591 -1.203 1.00 89.38 84 GLY A O 1
ATOM 666 N N . LEU A 1 85 ? -1.434 5.783 0.695 1.00 92.25 85 LEU A N 1
ATOM 667 C CA . LEU A 1 85 ? -1.134 7.084 0.089 1.00 92.25 85 LEU A CA 1
ATOM 668 C C . LEU A 1 85 ? 0.258 7.115 -0.535 1.00 92.25 85 LEU A C 1
ATOM 670 O O . LEU A 1 85 ? 0.398 7.490 -1.694 1.00 92.25 85 LEU A O 1
ATOM 674 N N . THR A 1 86 ? 1.284 6.710 0.212 1.00 92.38 86 THR A N 1
ATOM 675 C CA . THR A 1 86 ? 2.670 6.730 -0.281 1.00 92.38 86 THR A CA 1
ATOM 676 C C . THR A 1 86 ? 2.887 5.758 -1.433 1.00 92.38 86 THR A C 1
ATOM 678 O O . THR A 1 86 ? 3.606 6.097 -2.371 1.00 92.38 86 THR A O 1
ATOM 681 N N . GLY A 1 87 ? 2.219 4.599 -1.422 1.00 88.19 87 GLY A N 1
ATOM 682 C CA . GLY A 1 87 ? 2.268 3.638 -2.526 1.00 88.19 87 GLY A CA 1
ATOM 68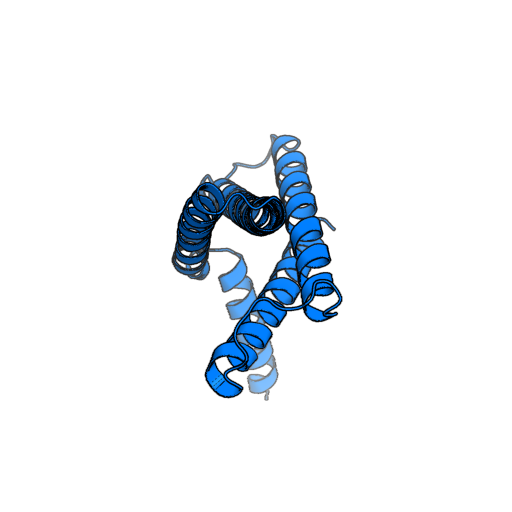3 C C . GLY A 1 87 ? 1.678 4.210 -3.817 1.00 88.19 87 GLY A C 1
ATOM 684 O O . GLY A 1 87 ? 2.352 4.232 -4.848 1.00 88.19 87 GLY A O 1
ATOM 685 N N . ME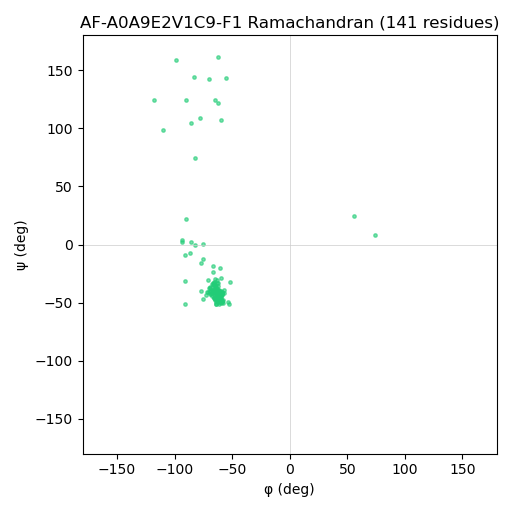T A 1 88 ? 0.462 4.763 -3.747 1.00 90.56 88 MET A N 1
ATOM 686 C CA . MET A 1 88 ? -0.193 5.388 -4.905 1.00 90.56 88 MET A CA 1
ATOM 687 C C . MET A 1 88 ? 0.557 6.635 -5.386 1.00 90.56 88 MET A C 1
ATOM 689 O O . MET A 1 88 ? 0.742 6.823 -6.587 1.00 90.56 88 MET A O 1
ATOM 693 N N . LEU A 1 89 ? 1.038 7.476 -4.463 1.00 89.50 89 LEU A N 1
ATOM 694 C CA . LEU A 1 89 ? 1.830 8.658 -4.805 1.00 89.50 89 LEU A CA 1
ATOM 695 C C . LEU A 1 89 ? 3.118 8.273 -5.534 1.00 89.50 89 LEU A C 1
ATOM 697 O O . LEU A 1 89 ? 3.426 8.894 -6.545 1.00 89.50 89 LEU A O 1
ATOM 701 N N . THR A 1 90 ? 3.817 7.226 -5.085 1.00 88.06 90 THR A N 1
ATOM 702 C CA . THR A 1 90 ? 5.030 6.728 -5.755 1.00 88.06 90 THR A CA 1
ATOM 703 C C . THR A 1 90 ? 4.743 6.326 -7.202 1.00 88.06 90 THR A C 1
ATOM 705 O O . THR A 1 90 ? 5.528 6.625 -8.104 1.00 88.06 90 THR A O 1
ATOM 708 N N . GLU A 1 91 ? 3.607 5.676 -7.460 1.00 86.56 91 GLU A N 1
ATOM 709 C CA . GLU A 1 91 ? 3.207 5.343 -8.825 1.00 86.56 91 GLU A CA 1
ATOM 710 C C . GLU A 1 91 ? 2.925 6.593 -9.667 1.00 86.56 91 GLU A C 1
ATOM 712 O O . GLU A 1 91 ? 3.436 6.697 -10.787 1.00 86.56 91 GLU A O 1
ATOM 717 N N . MET A 1 92 ? 2.154 7.544 -9.135 1.00 86.50 92 MET A N 1
ATOM 718 C CA . MET A 1 92 ? 1.802 8.773 -9.852 1.00 86.50 92 MET A CA 1
ATOM 719 C C . MET A 1 92 ? 3.029 9.630 -10.166 1.00 86.50 92 MET A C 1
ATOM 721 O O . MET A 1 92 ? 3.162 10.131 -11.280 1.00 86.50 92 MET A O 1
ATOM 725 N N . THR A 1 93 ? 3.954 9.784 -9.220 1.00 86.75 93 THR A N 1
ATOM 726 C CA . THR A 1 93 ? 5.153 10.614 -9.412 1.00 86.75 93 THR A CA 1
ATOM 727 C C . THR A 1 93 ? 6.126 9.971 -10.388 1.00 86.75 93 THR A C 1
ATOM 729 O O . THR A 1 93 ? 6.792 10.676 -11.148 1.00 86.75 93 THR A O 1
ATOM 732 N N . ARG A 1 94 ? 6.152 8.633 -10.431 1.00 84.19 94 ARG A N 1
ATOM 7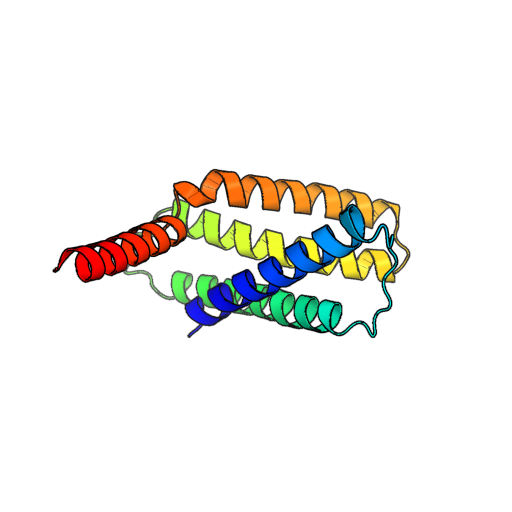33 C CA . ARG A 1 94 ? 6.906 7.881 -11.434 1.00 84.19 94 ARG A CA 1
ATOM 734 C C . ARG A 1 94 ? 6.317 8.078 -12.831 1.00 84.19 94 ARG A C 1
ATOM 736 O O . ARG A 1 94 ? 7.073 8.230 -13.783 1.00 84.19 94 ARG A O 1
ATOM 743 N N . LEU A 1 95 ? 4.987 8.103 -12.957 1.00 83.50 95 LEU A N 1
ATOM 744 C CA . LEU A 1 95 ? 4.296 8.410 -14.217 1.00 83.50 95 LEU A CA 1
ATOM 745 C C . LEU A 1 95 ? 4.501 9.866 -14.658 1.00 83.50 95 LEU A C 1
ATOM 747 O O . LEU A 1 95 ? 4.616 10.126 -15.851 1.00 83.50 95 LEU A O 1
ATOM 751 N N . ALA A 1 96 ? 4.605 10.796 -13.708 1.00 85.19 96 ALA A N 1
ATOM 752 C CA . ALA A 1 96 ? 4.879 12.210 -13.965 1.00 85.19 96 ALA A CA 1
ATOM 753 C C . ALA A 1 96 ? 6.351 12.511 -14.325 1.00 85.19 96 ALA A C 1
ATOM 755 O O . ALA A 1 96 ? 6.706 13.670 -14.517 1.00 85.19 96 ALA A O 1
ATOM 756 N N . GLY A 1 97 ? 7.228 11.501 -14.380 1.00 82.38 97 GLY A N 1
ATOM 757 C CA . GLY A 1 97 ? 8.650 11.677 -14.703 1.00 82.38 97 GLY A CA 1
ATOM 758 C C . GLY A 1 97 ? 9.489 12.308 -13.583 1.00 82.38 97 GLY A C 1
ATOM 759 O O . GLY A 1 97 ? 10.669 12.594 -13.782 1.00 82.38 97 GLY A O 1
ATOM 760 N N . ALA A 1 98 ? 8.927 12.494 -12.385 1.00 83.62 98 ALA A N 1
ATOM 761 C CA . ALA A 1 98 ? 9.621 13.075 -11.238 1.00 83.62 98 ALA A CA 1
ATOM 762 C C . ALA A 1 98 ? 10.464 12.010 -10.512 1.00 83.62 98 ALA A C 1
ATOM 764 O O . ALA A 1 98 ? 10.099 11.521 -9.436 1.00 83.62 98 ALA A O 1
ATOM 765 N N . ALA A 1 99 ? 11.597 11.628 -11.110 1.00 79.44 99 ALA A N 1
ATOM 766 C CA . ALA A 1 99 ? 12.451 10.543 -10.614 1.00 79.44 99 ALA A CA 1
ATOM 767 C C . ALA A 1 99 ? 12.938 10.771 -9.169 1.00 79.44 99 ALA A C 1
ATOM 769 O O . ALA A 1 99 ? 12.778 9.891 -8.327 1.00 79.44 99 ALA A O 1
ATOM 770 N N . GLY A 1 100 ? 13.449 11.968 -8.853 1.00 82.62 100 GLY A N 1
ATOM 771 C CA . GLY A 1 100 ? 13.961 12.289 -7.512 1.00 82.62 100 GLY A CA 1
ATOM 772 C C . GLY A 1 100 ? 12.902 12.159 -6.412 1.00 82.62 100 GLY A C 1
ATOM 773 O O . GLY A 1 100 ? 13.150 11.556 -5.371 1.00 82.62 100 GLY A O 1
ATOM 774 N N . LEU A 1 101 ? 11.689 12.652 -6.673 1.00 82.69 101 LEU A N 1
ATOM 775 C CA . LEU A 1 101 ? 10.580 12.585 -5.720 1.00 82.69 101 LEU A CA 1
ATOM 776 C C . LEU A 1 101 ? 10.071 11.145 -5.557 1.00 82.69 101 LEU A C 1
ATOM 778 O O . LEU A 1 101 ? 9.774 10.713 -4.445 1.00 82.69 101 LEU A O 1
ATOM 782 N N . SER A 1 102 ? 10.049 10.378 -6.649 1.00 86.50 102 SER A N 1
ATOM 783 C CA . SER A 1 102 ? 9.629 8.973 -6.634 1.00 86.50 102 SER A CA 1
ATOM 784 C C . SER A 1 102 ? 10.520 8.110 -5.741 1.00 86.50 102 SER A C 1
ATOM 786 O O . SER A 1 102 ? 10.002 7.267 -5.015 1.00 86.50 102 SER A O 1
ATOM 788 N N . TYR A 1 103 ? 11.838 8.340 -5.729 1.00 85.62 103 TYR A N 1
ATOM 789 C CA . TYR A 1 103 ? 12.744 7.609 -4.835 1.00 85.62 103 TYR A CA 1
ATOM 790 C C . TYR A 1 103 ? 12.497 7.929 -3.361 1.00 85.62 103 TYR A C 1
ATOM 792 O O . TYR A 1 103 ? 12.477 7.020 -2.533 1.00 85.62 103 TYR A O 1
ATOM 800 N N . ILE A 1 104 ? 12.261 9.203 -3.035 1.00 89.69 104 ILE A N 1
ATOM 801 C CA . ILE A 1 104 ? 11.964 9.630 -1.662 1.00 89.69 104 ILE A CA 1
ATOM 802 C C . ILE A 1 104 ? 10.655 8.995 -1.187 1.00 89.69 104 ILE A C 1
ATOM 804 O O . ILE A 1 104 ? 10.611 8.408 -0.107 1.00 89.69 104 ILE A O 1
ATOM 808 N N . LEU A 1 105 ? 9.599 9.061 -2.001 1.00 90.31 105 LEU A N 1
ATOM 809 C CA . LEU A 1 105 ? 8.318 8.444 -1.660 1.00 90.31 105 LEU A CA 1
ATOM 810 C C . LEU A 1 105 ? 8.423 6.929 -1.529 1.00 90.31 105 LEU A C 1
ATOM 812 O O . LEU A 1 105 ? 7.846 6.371 -0.599 1.00 90.31 105 LEU A O 1
ATOM 816 N N . TYR A 1 106 ? 9.186 6.278 -2.406 1.00 87.75 106 TYR A N 1
ATOM 817 C CA . TYR A 1 106 ? 9.412 4.841 -2.321 1.00 87.75 106 TYR A CA 1
ATOM 818 C C . TYR A 1 106 ? 10.147 4.460 -1.032 1.00 87.75 106 TYR A C 1
ATOM 820 O O . TYR A 1 106 ? 9.746 3.518 -0.354 1.00 87.75 106 TYR A O 1
ATOM 828 N N . PHE A 1 107 ? 11.168 5.225 -0.636 1.00 90.69 107 PHE A N 1
ATOM 829 C CA . PHE A 1 107 ? 11.848 5.023 0.643 1.00 90.69 107 PHE A CA 1
ATOM 830 C C . PHE A 1 107 ? 10.878 5.157 1.824 1.00 90.69 107 PHE A C 1
ATOM 832 O O . PHE A 1 107 ? 10.801 4.266 2.670 1.00 90.69 107 PHE A O 1
ATOM 839 N N . VAL A 1 108 ? 10.081 6.228 1.850 1.00 92.56 108 VAL A N 1
ATOM 840 C CA . VAL A 1 108 ? 9.061 6.439 2.888 1.00 92.56 108 VAL A CA 1
ATOM 841 C C . VAL A 1 108 ? 8.034 5.299 2.891 1.00 92.56 108 VAL A C 1
ATOM 843 O O . VAL A 1 108 ? 7.654 4.812 3.956 1.00 92.56 108 VAL A O 1
ATOM 846 N N . HIS A 1 109 ? 7.621 4.823 1.717 1.00 91.50 109 HIS A N 1
ATOM 847 C CA . HIS A 1 109 ? 6.714 3.688 1.583 1.00 91.50 109 HIS A CA 1
ATOM 848 C C . HIS A 1 109 ? 7.306 2.411 2.196 1.00 91.50 109 HIS A C 1
ATOM 850 O O . HIS A 1 109 ? 6.627 1.735 2.966 1.00 91.50 109 HIS A O 1
ATOM 856 N N . LEU A 1 110 ? 8.583 2.109 1.940 1.00 90.12 110 LEU A N 1
ATOM 857 C CA . LEU A 1 110 ? 9.265 0.961 2.547 1.00 90.12 110 LEU A CA 1
ATOM 858 C C . LEU A 1 110 ? 9.357 1.070 4.075 1.00 90.12 110 LEU A C 1
ATOM 860 O O . LEU A 1 110 ? 9.203 0.061 4.763 1.00 90.12 110 LEU A O 1
ATOM 864 N N . VAL A 1 111 ? 9.537 2.276 4.621 1.00 91.38 111 VAL A N 1
ATOM 865 C CA . VAL A 1 111 ? 9.478 2.499 6.076 1.00 91.38 111 VAL A CA 1
ATOM 866 C C . VAL A 1 111 ? 8.089 2.157 6.619 1.00 91.38 111 VAL A C 1
ATOM 868 O O . VAL A 1 111 ? 7.991 1.468 7.635 1.00 91.38 111 VAL A O 1
ATOM 871 N N . PHE A 1 112 ? 7.013 2.561 5.934 1.00 89.38 112 PHE A N 1
ATOM 872 C CA . PHE A 1 112 ? 5.650 2.170 6.312 1.00 89.38 112 PHE A CA 1
ATOM 873 C C . PHE A 1 112 ? 5.425 0.658 6.215 1.00 89.38 112 PHE A C 1
ATOM 875 O O . PHE A 1 112 ? 4.812 0.092 7.117 1.00 89.38 112 PHE A O 1
ATOM 882 N N . VAL A 1 113 ? 5.939 -0.006 5.176 1.00 88.06 113 VAL A N 1
ATOM 883 C CA . VAL A 1 113 ? 5.866 -1.472 5.031 1.00 88.06 113 VAL A CA 1
ATOM 884 C C . VAL A 1 113 ? 6.586 -2.167 6.188 1.00 88.06 113 VAL A C 1
ATOM 886 O O . VAL A 1 113 ? 6.027 -3.067 6.814 1.00 88.06 113 VAL A O 1
ATOM 889 N N . PHE A 1 114 ? 7.803 -1.735 6.516 1.00 87.19 114 PHE A N 1
ATOM 890 C CA . PHE A 1 114 ? 8.561 -2.284 7.639 1.00 87.19 114 PHE A CA 1
ATOM 891 C C . PHE A 1 114 ? 7.810 -2.105 8.961 1.00 87.19 114 PHE A C 1
ATOM 893 O O . PHE A 1 114 ? 7.663 -3.049 9.737 1.00 87.19 114 PHE A O 1
ATOM 900 N N . ASN A 1 115 ? 7.280 -0.904 9.190 1.00 86.69 115 ASN A N 1
ATOM 901 C CA . ASN A 1 115 ? 6.486 -0.594 10.369 1.00 86.69 115 ASN A CA 1
ATOM 902 C C . ASN A 1 115 ? 5.229 -1.485 10.417 1.00 86.69 115 ASN A C 1
ATOM 904 O O . ASN A 1 115 ? 4.952 -2.098 11.445 1.00 86.69 115 ASN A O 1
ATOM 908 N N . LEU A 1 116 ? 4.532 -1.675 9.290 1.00 84.62 116 LEU A N 1
ATOM 909 C CA . LEU A 1 116 ? 3.383 -2.579 9.202 1.00 84.62 116 LEU A CA 1
ATOM 910 C C . LEU A 1 116 ? 3.745 -3.986 9.691 1.00 84.62 116 LEU A C 1
ATOM 912 O O . LEU A 1 116 ? 3.027 -4.518 10.532 1.00 84.62 116 LEU A O 1
ATOM 916 N N . PHE A 1 117 ? 4.852 -4.567 9.217 1.00 81.50 117 PHE A N 1
ATOM 917 C CA . PHE A 1 117 ? 5.298 -5.898 9.645 1.00 81.50 117 PHE A CA 1
ATOM 918 C C . PHE A 1 117 ? 5.713 -5.945 11.118 1.00 81.50 117 PHE A C 1
ATOM 920 O O . PHE A 1 117 ? 5.349 -6.889 11.818 1.00 81.50 117 PHE A O 1
ATOM 927 N N . ALA A 1 118 ? 6.412 -4.921 11.612 1.00 82.25 118 ALA A N 1
ATOM 928 C CA . ALA A 1 118 ? 6.822 -4.836 13.013 1.00 82.25 118 ALA A CA 1
ATOM 929 C C . ALA A 1 118 ? 5.622 -4.754 13.975 1.00 82.25 118 ALA A C 1
ATOM 931 O O . ALA A 1 118 ? 5.642 -5.358 15.047 1.00 82.25 118 ALA A O 1
ATOM 932 N N . PHE A 1 119 ? 4.555 -4.049 13.585 1.00 75.69 119 PHE A N 1
ATOM 933 C CA . PHE A 1 119 ? 3.332 -3.917 14.385 1.00 75.69 119 PHE A CA 1
ATOM 934 C C . PHE A 1 119 ? 2.273 -4.984 14.079 1.00 75.69 119 PHE A C 1
ATOM 936 O O . PHE A 1 119 ? 1.314 -5.117 14.842 1.00 75.69 119 PHE A O 1
ATOM 943 N N . LEU A 1 120 ? 2.453 -5.787 13.025 1.00 70.94 120 LEU A N 1
ATOM 944 C CA . LEU A 1 120 ? 1.576 -6.901 12.663 1.00 70.94 120 LEU A CA 1
ATOM 945 C C . LEU A 1 120 ? 1.342 -7.882 13.828 1.00 70.94 120 LEU A C 1
ATOM 947 O O . LEU A 1 120 ? 0.166 -8.098 14.137 1.00 70.94 120 LEU A O 1
ATOM 951 N N . PRO A 1 121 ? 2.372 -8.407 14.538 1.00 66.94 121 PRO A N 1
ATOM 952 C CA . PRO A 1 121 ? 2.174 -9.338 15.657 1.00 66.94 121 PRO A CA 1
ATOM 953 C C . PRO A 1 121 ? 1.479 -8.700 16.866 1.00 66.94 121 PRO A C 1
ATOM 955 O O . PRO A 1 121 ? 0.828 -9.397 17.639 1.00 66.94 121 PRO A O 1
ATOM 958 N N . PHE A 1 122 ? 1.563 -7.377 17.013 1.00 63.97 122 PHE A N 1
ATOM 959 C CA . PHE A 1 122 ? 0.922 -6.628 18.097 1.00 63.97 122 PHE A CA 1
ATOM 960 C C . PHE A 1 122 ? -0.468 -6.093 17.715 1.00 63.97 122 PHE A C 1
ATOM 962 O O . PHE A 1 122 ? -1.091 -5.367 18.494 1.00 63.97 122 PHE A O 1
ATOM 969 N N . SER A 1 123 ? -0.961 -6.430 16.519 1.00 65.56 123 SER A N 1
ATOM 970 C CA . SER A 1 123 ? -2.230 -5.939 15.986 1.00 65.56 123 SER A CA 1
ATOM 971 C C . SER A 1 123 ? -3.385 -6.930 16.156 1.00 65.56 123 SER A C 1
ATOM 973 O O . SER A 1 123 ? -3.210 -8.148 16.226 1.00 65.56 123 SER A O 1
ATOM 975 N N . LYS A 1 124 ? -4.616 -6.405 16.105 1.00 59.03 124 LYS A N 1
ATOM 976 C CA . LYS A 1 124 ? -5.849 -7.212 16.068 1.00 59.03 124 LYS A CA 1
ATOM 977 C C . LYS A 1 124 ? -5.937 -8.132 14.836 1.00 59.03 124 LYS A C 1
ATOM 979 O O . LYS A 1 124 ? -6.678 -9.110 14.883 1.00 59.03 124 LYS A O 1
ATOM 984 N N . LEU A 1 125 ? -5.184 -7.853 13.761 1.00 58.12 125 LEU A N 1
ATOM 985 C CA . LEU A 1 125 ? -5.138 -8.700 12.561 1.00 58.12 125 LEU A CA 1
ATOM 986 C C . LEU A 1 125 ? -4.390 -10.014 12.815 1.00 58.12 125 LEU A C 1
ATOM 988 O O . LEU A 1 125 ? -4.879 -11.066 12.411 1.00 58.12 125 LE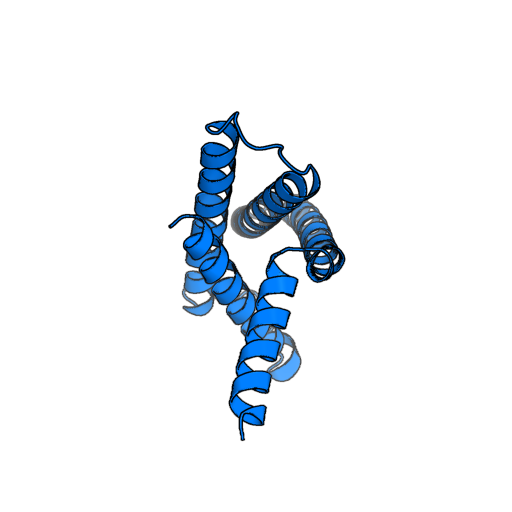U A O 1
ATOM 992 N N . ALA A 1 126 ? -3.271 -9.989 13.548 1.00 56.50 126 ALA A N 1
ATOM 993 C CA . ALA A 1 126 ? -2.590 -11.220 13.953 1.00 56.50 126 ALA A CA 1
ATOM 994 C C . ALA A 1 126 ? -3.485 -12.071 14.861 1.00 56.50 126 ALA A C 1
ATOM 996 O O . ALA A 1 126 ? -3.568 -13.285 14.691 1.00 56.50 126 ALA A O 1
ATOM 997 N N . HIS A 1 127 ? -4.236 -11.435 15.765 1.00 60.69 127 HIS A N 1
ATOM 998 C CA . HIS A 1 127 ? -5.162 -12.153 16.638 1.00 60.69 127 HIS A CA 1
ATOM 999 C C . HIS A 1 127 ? -6.289 -12.859 15.863 1.00 60.69 127 HIS A C 1
ATOM 1001 O O . HIS A 1 127 ? -6.715 -13.943 16.267 1.00 60.69 127 HIS A O 1
ATOM 1007 N N . LEU A 1 128 ? -6.750 -12.287 14.744 1.00 61.81 128 LEU A N 1
ATOM 1008 C CA . LEU A 1 128 ? -7.702 -12.945 13.846 1.00 61.81 128 LEU A CA 1
ATOM 1009 C C . LEU A 1 128 ? -7.095 -14.221 13.248 1.00 61.81 128 LEU A C 1
ATOM 1011 O O . LEU A 1 128 ? -7.735 -15.264 13.323 1.00 61.81 128 LEU A O 1
ATOM 1015 N N . VAL A 1 129 ? -5.860 -14.158 12.735 1.00 63.50 129 VAL A N 1
ATOM 1016 C CA . VAL A 1 129 ? -5.156 -15.327 12.176 1.00 63.50 129 VAL A CA 1
ATOM 1017 C C . VAL A 1 129 ? -4.974 -16.407 13.243 1.00 63.50 129 VAL A C 1
ATOM 1019 O O . VAL A 1 129 ? -5.379 -17.550 13.025 1.00 63.50 129 VAL A O 1
ATOM 1022 N N . TYR A 1 130 ? -4.483 -16.044 14.432 1.00 60.62 130 TYR A N 1
ATOM 1023 C CA . TYR A 1 130 ? -4.361 -16.976 15.557 1.00 60.62 130 TYR A CA 1
ATOM 1024 C C . TYR A 1 130 ? -5.701 -17.607 15.935 1.00 60.62 130 TYR A C 1
ATOM 1026 O O . TYR A 1 130 ? -5.765 -18.811 16.160 1.00 60.62 130 TYR A O 1
ATOM 1034 N N . ARG A 1 131 ? -6.790 -16.830 15.950 1.00 67.75 131 ARG A N 1
ATOM 1035 C CA . ARG A 1 131 ? -8.127 -17.352 16.254 1.00 67.75 131 ARG A CA 1
ATOM 1036 C C . ARG A 1 131 ? -8.648 -18.270 15.150 1.00 67.75 131 ARG A C 1
ATOM 1038 O O . ARG A 1 131 ? -9.239 -19.293 15.468 1.00 67.75 131 ARG A O 1
ATOM 1045 N N . THR A 1 132 ? -8.435 -17.947 13.875 1.00 72.06 132 THR A N 1
ATOM 1046 C CA . THR A 1 132 ? -8.842 -18.823 12.764 1.00 72.06 132 THR A CA 1
ATOM 1047 C C . THR A 1 132 ? -8.073 -20.134 12.768 1.00 72.06 132 THR A C 1
ATOM 1049 O O . THR A 1 132 ? -8.685 -21.183 12.610 1.00 72.06 132 THR A O 1
ATOM 1052 N N . VAL A 1 133 ? -6.763 -20.091 13.029 1.00 73.94 133 VAL A N 1
ATOM 1053 C CA . VAL A 1 133 ? -5.932 -21.293 13.140 1.00 73.94 133 VAL A CA 1
ATOM 1054 C C . VAL A 1 133 ? -6.332 -22.098 14.371 1.00 73.94 133 VAL A C 1
ATOM 1056 O O . VAL A 1 133 ? -6.474 -23.305 14.265 1.00 73.94 133 VAL A O 1
ATOM 1059 N N . ALA A 1 134 ? -6.597 -21.453 15.510 1.00 73.06 134 ALA A N 1
ATOM 1060 C CA . ALA A 1 134 ? -7.054 -22.137 16.716 1.00 73.06 134 ALA A CA 1
ATOM 1061 C C . ALA A 1 134 ? -8.443 -22.770 16.548 1.00 73.06 134 ALA A C 1
ATOM 1063 O O . ALA A 1 134 ? -8.645 -23.869 17.036 1.00 73.06 134 ALA A O 1
ATOM 1064 N N . MET A 1 135 ? -9.385 -22.127 15.848 1.00 75.94 135 MET A N 1
ATOM 1065 C CA . MET A 1 135 ? -10.699 -22.719 15.553 1.00 75.94 135 MET A CA 1
ATOM 1066 C C . MET A 1 135 ? -10.595 -23.845 14.521 1.00 75.94 135 MET A C 1
ATOM 1068 O O . MET A 1 135 ? -11.220 -24.876 14.705 1.00 75.94 135 MET A O 1
ATOM 1072 N N . ALA A 1 136 ? -9.779 -23.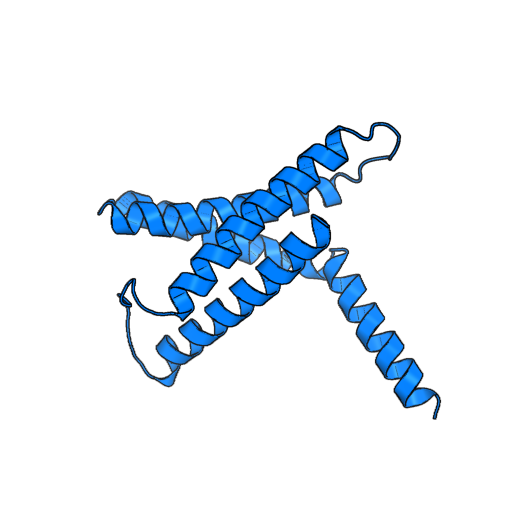689 13.475 1.00 77.06 136 ALA A N 1
ATOM 1073 C CA . ALA A 1 136 ? -9.530 -24.755 12.504 1.00 77.06 136 ALA A CA 1
ATOM 1074 C C . ALA A 1 1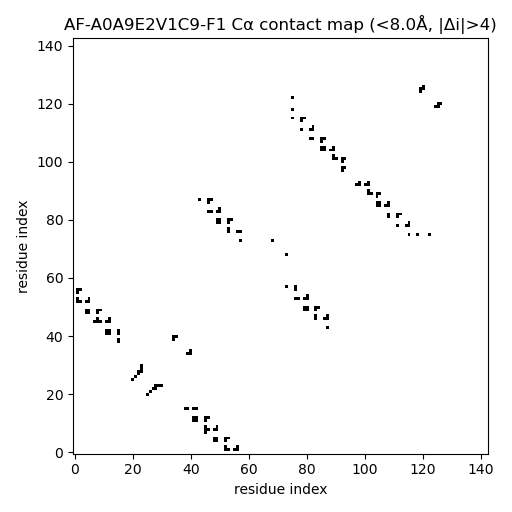36 ? -8.804 -25.949 13.143 1.00 77.06 136 ALA A C 1
ATOM 1076 O O . ALA A 1 136 ? -9.130 -27.093 12.852 1.00 77.06 136 ALA A O 1
ATOM 1077 N N . TYR A 1 137 ? -7.855 -25.687 14.045 1.00 77.38 137 TYR A N 1
ATOM 1078 C CA . TYR A 1 137 ? -7.179 -26.708 14.836 1.00 77.38 137 TYR A CA 1
ATOM 1079 C C . TYR A 1 137 ? -8.130 -27.347 15.844 1.00 77.38 137 TYR A C 1
ATOM 1081 O O . TYR A 1 137 ? -8.118 -28.557 15.967 1.00 77.38 137 TYR A O 1
ATOM 1089 N N . ALA A 1 138 ? -8.974 -26.573 16.528 1.00 79.19 138 ALA A N 1
ATOM 1090 C CA . ALA A 1 138 ? -9.979 -27.102 17.445 1.00 79.19 138 ALA A CA 1
ATOM 1091 C C . ALA A 1 138 ? -11.051 -27.921 16.722 1.00 79.19 138 ALA A C 1
ATOM 1093 O O . ALA A 1 138 ? -11.540 -28.870 17.304 1.00 79.19 138 ALA A O 1
ATOM 1094 N N . GLU A 1 139 ? -11.397 -27.596 15.475 1.00 79.75 139 GLU A N 1
ATOM 1095 C CA . GLU A 1 139 ? -12.289 -28.401 14.632 1.00 79.75 139 GLU A CA 1
ATOM 1096 C C . GLU A 1 139 ? -11.585 -29.676 14.140 1.00 79.75 139 GLU A C 1
ATOM 1098 O O . GLU A 1 139 ? -12.142 -30.767 14.208 1.00 79.75 139 GLU A O 1
ATOM 1103 N N . TYR A 1 140 ? -10.323 -29.566 13.708 1.00 77.38 140 TYR A N 1
ATOM 1104 C CA . TYR A 1 140 ? -9.496 -30.709 13.307 1.00 77.38 140 TYR A CA 1
ATOM 1105 C C . TYR A 1 140 ? -9.196 -31.663 14.478 1.00 77.38 140 TYR A C 1
ATOM 1107 O O . TYR A 1 140 ? -9.164 -32.875 14.288 1.00 77.38 140 TYR A O 1
ATOM 1115 N N . ALA A 1 141 ? -9.005 -31.109 15.678 1.00 72.94 141 ALA A N 1
ATOM 1116 C CA . ALA A 1 141 ? -8.771 -31.801 16.945 1.00 72.94 141 ALA A CA 1
ATOM 1117 C C . ALA A 1 141 ? -10.059 -32.047 17.758 1.00 72.94 141 ALA A C 1
ATOM 1119 O O . ALA A 1 141 ? -9.979 -32.561 18.865 1.00 72.94 141 ALA A O 1
ATOM 1120 N N . ASN A 1 142 ? -11.237 -31.671 17.237 1.00 59.03 142 ASN A N 1
ATOM 1121 C CA . ASN A 1 142 ? -12.537 -32.216 17.663 1.00 59.03 142 ASN A CA 1
ATOM 1122 C C . ASN A 1 142 ? -12.916 -33.446 16.821 1.00 59.03 142 ASN A C 1
ATOM 1124 O O . ASN A 1 142 ? -14.080 -33.845 16.735 1.00 59.03 142 ASN A O 1
ATOM 1128 N N . ARG A 1 143 ? -11.900 -34.074 16.226 1.00 54.47 143 ARG A N 1
ATOM 1129 C CA . ARG A 1 143 ? -11.680 -35.503 16.417 1.00 54.47 143 ARG A CA 1
ATOM 1130 C C . ARG A 1 143 ? -10.840 -35.738 17.662 1.00 54.47 143 ARG A C 1
ATOM 1132 O O . ARG A 1 143 ? -9.716 -35.192 17.684 1.00 54.47 143 ARG A O 1
#

pLDDT: mean 80.26, std 10.29, range [52.28, 92.56]

Foldseek 3Di:
DLVVLLVVLVVLLVVLVVVVVCCCPVVVDDDDDDCPPVSNVSNVSSLVSQLVSLVVVVVVVVVDPPDDDDPLVVVLSVLSNLLSVLVVVLVVCVVVVVVVVSVVSVVSNVVSVVVCVVCVCVDPNVVVVVVVVVVVVVVVVVD

Radius of gyration: 17.64 Å; Cα contacts (8 Å, |Δi|>4): 98; chains: 1; bounding box: 32×49×44 Å

Solvent-accessible surface area (backbone atoms only — not comparable to full-atom values): 7602 Å² total; per-residue (Å²): 110,44,70,57,40,33,52,52,16,49,52,42,42,49,51,40,51,52,51,52,48,44,38,39,72,73,68,61,54,72,76,86,73,62,86,82,37,68,61,54,50,47,37,52,54,18,39,53,40,25,34,53,17,36,51,49,46,52,53,60,49,71,72,45,82,91,55,89,75,55,68,67,62,56,49,52,47,50,46,54,31,49,33,29,50,30,49,54,46,24,5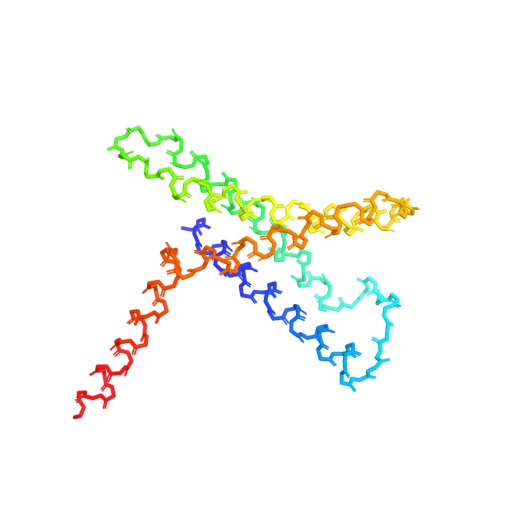5,52,32,50,73,69,66,38,60,75,61,21,54,54,32,44,53,54,27,50,52,39,52,51,48,50,60,70,45,35,79,80,32,75,66,40,53,49,52,53,49,52,52,50,50,52,46,50,56,64,57,69,96

Nearest PDB structures (foldseek):
  7zjh-assembly1_C  TM=6.127E-01  e=6.059E-01  Rattus norvegicus
  9brq-assembly1_m  TM=3.508E-01  e=1.659E+00  Mus musculus

Secondary structure (DSSP, 8-state):
-HHHHHHHHHHHHHHHHHHHHHHHHTS--PSPPPTT-HHHHHHHHHHHHHHHHHHHHHHHHHT-TTS---HHHHHHHHHHHHHHHHHHHHHHHHHTT-HHHHHHHHHHHHHHHHHHHHHSTTSHHHHHHHHHHHHHHHHHT--